Protein AF-A0A1M4TDC1-F1 (afdb_monomer_lite)

Radius of gyration: 12.7 Å; chains: 1; bounding box: 27×34×29 Å

Organism: NCBI:txid1302685

pLDDT: mean 73.99, std 12.52, range [40.66, 89.69]

Secondary structure (DSSP, 8-state):
-EEEEEEETTTEEEEEEEEESSSEEEEEEESS-S----EEEEEEEETTEEEEEE-SS-TT-TTT-EEEEEEETTEEEEE---SSS---S-EEEEE-

Structure (mmCIF, N/CA/C/O backbone):
data_AF-A0A1M4TDC1-F1
#
_entry.id   AF-A0A1M4TDC1-F1
#
loop_
_atom_site.group_PDB
_atom_site.id
_atom_site.type_symbol
_atom_site.label_atom_id
_atom_site.label_alt_id
_atom_site.label_comp_id
_atom_site.label_asym_id
_atom_site.label_entity_id
_atom_site.label_seq_id
_atom_site.pdbx_PDB_ins_code
_atom_site.Cartn_x
_atom_site.Cartn_y
_atom_site.Cartn_z
_atom_site.occupancy
_atom_site.B_iso_or_equiv
_atom_site.auth_seq_id
_atom_site.auth_comp_id
_atom_site.auth_asym_id
_atom_site.auth_atom_id
_atom_site.pdbx_PDB_model_num
ATOM 1 N N . MET A 1 1 ? -13.284 3.300 -2.367 1.00 58.31 1 MET A N 1
ATOM 2 C CA . MET A 1 1 ? -11.858 3.316 -2.761 1.00 58.31 1 MET A CA 1
ATOM 3 C C . MET A 1 1 ? -11.046 3.636 -1.509 1.00 58.31 1 MET A C 1
ATOM 5 O O . MET A 1 1 ? -11.579 4.335 -0.657 1.00 58.31 1 MET A O 1
ATOM 9 N N . LEU A 1 2 ? -9.838 3.099 -1.313 1.00 64.19 2 LEU A N 1
ATOM 10 C CA . LEU A 1 2 ? -9.007 3.475 -0.152 1.00 64.19 2 LEU A CA 1
ATOM 11 C C . LEU A 1 2 ? -7.934 4.466 -0.595 1.00 64.19 2 LEU A C 1
ATOM 13 O O . LEU A 1 2 ? -7.275 4.201 -1.599 1.00 64.19 2 LEU A O 1
ATOM 17 N N . LYS A 1 3 ? -7.786 5.580 0.129 1.00 61.06 3 LYS A N 1
ATOM 18 C CA . LYS A 1 3 ? -6.835 6.647 -0.193 1.00 61.06 3 LYS A CA 1
ATOM 19 C C . LYS A 1 3 ? -5.833 6.881 0.933 1.00 61.06 3 LYS A C 1
ATOM 21 O O . LYS A 1 3 ? -6.213 6.925 2.098 1.00 61.06 3 LYS A O 1
ATOM 26 N N . GLN A 1 4 ? -4.572 7.089 0.574 1.00 65.38 4 GLN A N 1
ATOM 27 C CA . GLN A 1 4 ? -3.535 7.605 1.472 1.00 65.38 4 GLN A CA 1
ATOM 28 C C . GLN A 1 4 ? -2.983 8.899 0.889 1.00 65.38 4 GLN A C 1
ATOM 30 O O . GLN A 1 4 ? -2.712 8.926 -0.306 1.00 65.38 4 GLN A O 1
ATOM 35 N N . LYS A 1 5 ? -2.769 9.930 1.712 1.00 65.75 5 LYS A N 1
ATOM 36 C CA . LYS A 1 5 ? -2.097 11.171 1.308 1.00 65.75 5 LYS A CA 1
ATOM 37 C C . LYS A 1 5 ? -0.878 11.412 2.192 1.00 65.75 5 LYS A C 1
ATOM 39 O O . LYS A 1 5 ? -1.010 11.504 3.408 1.00 65.75 5 LYS A O 1
ATOM 44 N N . LEU A 1 6 ? 0.292 11.542 1.577 1.00 61.91 6 LEU A N 1
ATOM 45 C CA . LEU A 1 6 ? 1.561 11.790 2.262 1.00 61.91 6 LEU A CA 1
ATOM 46 C C . LEU A 1 6 ? 2.113 13.165 1.869 1.00 61.91 6 LEU A C 1
ATOM 48 O O . LEU A 1 6 ? 2.479 13.349 0.707 1.00 61.91 6 LEU A O 1
ATOM 52 N N . PRO A 1 7 ? 2.160 14.138 2.796 1.00 55.59 7 PRO A N 1
ATOM 53 C CA . PRO A 1 7 ? 2.909 15.371 2.603 1.00 55.59 7 PRO A CA 1
ATOM 54 C C . PRO A 1 7 ? 4.371 15.159 3.032 1.00 55.59 7 PRO A C 1
ATOM 56 O O . PRO A 1 7 ? 4.662 15.065 4.224 1.00 55.59 7 PRO A O 1
ATOM 59 N N . LEU A 1 8 ? 5.302 15.106 2.078 1.00 57.66 8 LEU A N 1
ATOM 60 C CA . LEU A 1 8 ? 6.736 15.155 2.386 1.00 57.66 8 LEU A CA 1
ATOM 61 C C . LEU A 1 8 ? 7.115 16.621 2.653 1.00 57.66 8 LEU A C 1
ATOM 63 O O . LEU A 1 8 ? 6.690 17.514 1.915 1.00 57.66 8 LEU A O 1
ATOM 67 N N . ARG A 1 9 ? 7.849 16.900 3.744 1.00 50.91 9 ARG A N 1
ATOM 68 C CA . ARG A 1 9 ? 8.198 18.272 4.170 1.00 50.91 9 ARG A CA 1
ATOM 69 C C . ARG A 1 9 ? 8.973 18.986 3.054 1.00 50.91 9 ARG A C 1
ATOM 71 O O . ARG A 1 9 ? 10.175 18.803 2.934 1.00 50.91 9 ARG A O 1
ATOM 78 N N . GLY A 1 10 ? 8.292 19.810 2.259 1.00 51.16 10 GLY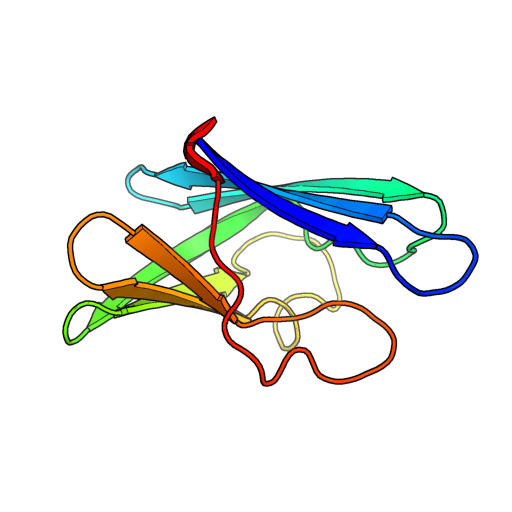 A N 1
ATOM 79 C CA . GLY A 1 10 ? 8.925 20.673 1.26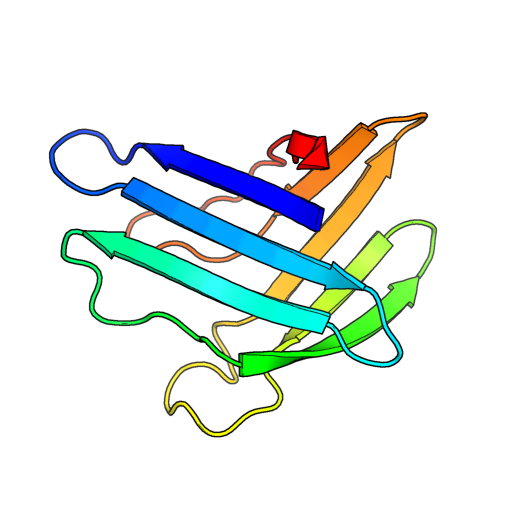4 1.00 51.16 10 GLY A CA 1
ATOM 80 C C . GLY A 1 10 ? 8.210 20.752 -0.081 1.00 51.16 10 GLY A C 1
ATOM 81 O O . GLY A 1 10 ? 7.768 21.839 -0.431 1.00 51.16 10 GLY A O 1
ATOM 82 N N . MET A 1 11 ? 8.144 19.680 -0.883 1.00 57.53 11 MET A N 1
ATOM 83 C CA . MET A 1 11 ? 7.854 19.834 -2.329 1.00 57.53 11 MET A CA 1
ATOM 84 C C . MET A 1 11 ? 7.188 18.637 -3.031 1.00 57.53 11 MET A C 1
ATOM 86 O O . MET A 1 11 ? 7.107 18.658 -4.254 1.00 57.53 11 MET A O 1
ATOM 90 N N . ALA A 1 12 ? 6.691 17.620 -2.322 1.00 57.03 12 ALA A N 1
ATOM 91 C CA . ALA A 1 12 ? 6.042 16.467 -2.954 1.00 57.03 12 ALA A CA 1
ATOM 92 C C . ALA A 1 12 ? 4.819 16.000 -2.157 1.00 57.03 12 ALA A C 1
ATOM 94 O O . ALA A 1 12 ? 4.810 15.981 -0.923 1.00 57.03 12 ALA A O 1
ATOM 95 N N . SER A 1 13 ? 3.768 15.624 -2.880 1.00 64.06 13 SER A N 1
ATOM 96 C CA . SER A 1 13 ? 2.610 14.938 -2.316 1.00 64.06 13 SER A CA 1
ATOM 97 C C . SER A 1 13 ? 2.399 13.650 -3.078 1.00 64.06 13 SER A C 1
ATOM 99 O O . SER A 1 13 ? 2.318 13.705 -4.302 1.00 64.06 13 SER A O 1
ATOM 101 N N . ILE A 1 14 ? 2.235 12.538 -2.372 1.00 66.56 14 ILE A N 1
ATOM 102 C CA . ILE A 1 14 ? 1.894 11.260 -2.992 1.00 66.56 14 ILE A CA 1
ATOM 103 C C . ILE A 1 14 ? 0.511 10.866 -2.500 1.00 66.56 14 ILE A C 1
ATOM 105 O O . ILE A 1 14 ? 0.245 10.875 -1.294 1.00 66.56 14 ILE A O 1
ATOM 109 N N . SER A 1 15 ? -0.387 10.570 -3.437 1.00 71.75 15 SER A N 1
ATOM 110 C CA . SER A 1 15 ? -1.684 9.977 -3.125 1.00 71.75 15 SER A CA 1
ATOM 111 C C . SER A 1 15 ? -1.785 8.583 -3.714 1.00 71.75 15 SER A C 1
ATOM 113 O O . SER A 1 15 ? -1.639 8.447 -4.924 1.00 71.75 15 SER A O 1
ATOM 115 N N . TYR A 1 16 ? -2.071 7.586 -2.879 1.00 74.81 16 TYR A N 1
ATOM 116 C CA . TYR A 1 16 ? -2.293 6.202 -3.298 1.00 74.81 16 TYR A CA 1
ATOM 117 C C . TYR A 1 16 ? -3.783 5.894 -3.335 1.00 74.81 16 TYR A C 1
ATOM 119 O O . TYR A 1 16 ? -4.501 6.252 -2.403 1.00 74.81 16 TYR A O 1
ATOM 127 N N . SER A 1 17 ? -4.239 5.210 -4.379 1.00 75.44 17 SER A N 1
ATOM 128 C CA . SER A 1 17 ? -5.603 4.701 -4.502 1.00 75.44 17 SER A CA 1
ATOM 129 C C . SER A 1 17 ? -5.585 3.189 -4.662 1.00 75.44 17 SER A C 1
ATOM 131 O O . SER A 1 17 ? -4.907 2.681 -5.550 1.00 75.44 17 SER A O 1
ATOM 133 N N . PHE A 1 18 ? -6.360 2.485 -3.832 1.00 75.44 18 PHE A N 1
ATOM 134 C CA . PHE A 1 18 ? -6.551 1.040 -3.944 1.00 75.44 18 PHE A CA 1
ATOM 135 C C . PHE A 1 18 ? -8.005 0.696 -4.264 1.00 75.44 18 PHE A C 1
ATOM 137 O O . PHE A 1 18 ? -8.948 1.102 -3.562 1.00 75.44 18 PHE A O 1
ATOM 144 N N . LYS A 1 19 ? -8.184 -0.130 -5.298 1.00 77.56 19 LYS A N 1
ATOM 145 C CA . LYS A 1 19 ? -9.459 -0.771 -5.637 1.00 77.56 19 LYS A CA 1
ATOM 146 C C . LYS A 1 19 ? -9.392 -2.258 -5.291 1.00 77.56 19 LYS A C 1
ATOM 148 O O . LYS A 1 19 ? -8.558 -2.975 -5.829 1.00 77.56 19 LYS A O 1
ATOM 153 N N . ARG A 1 20 ? -10.276 -2.714 -4.395 1.00 65.50 20 ARG A N 1
ATOM 154 C CA . ARG A 1 20 ? -10.365 -4.124 -3.978 1.00 65.50 20 ARG A CA 1
ATOM 155 C C . ARG A 1 20 ? -11.159 -4.938 -5.011 1.00 65.50 20 ARG A C 1
ATOM 157 O O . ARG A 1 20 ? -12.326 -4.631 -5.249 1.00 65.50 20 ARG A O 1
A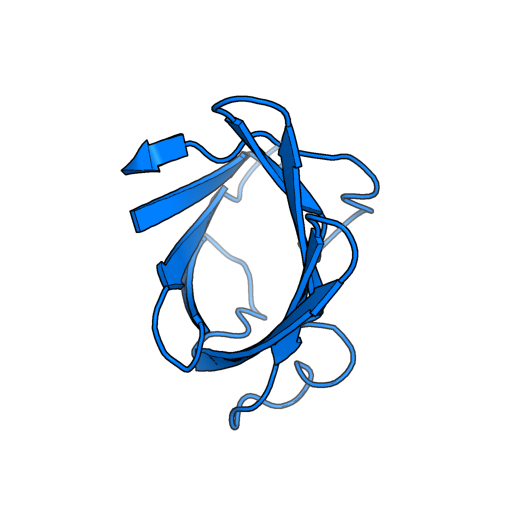TOM 164 N N . GLY A 1 21 ? -10.529 -5.965 -5.581 1.00 66.38 21 GLY A N 1
ATOM 165 C CA . GLY A 1 21 ? -11.119 -7.036 -6.399 1.00 66.38 21 GLY A CA 1
ATOM 166 C C . GLY A 1 21 ? -10.387 -8.363 -6.135 1.00 66.38 21 GLY A C 1
ATOM 167 O O . GLY A 1 21 ? -9.864 -8.541 -5.038 1.00 66.38 21 GLY A O 1
ATOM 168 N N . ASN A 1 22 ? -10.296 -9.270 -7.120 1.00 68.31 22 ASN A N 1
ATOM 169 C CA . ASN A 1 22 ? -9.384 -10.435 -7.040 1.00 68.31 22 ASN A CA 1
ATOM 170 C C . ASN A 1 22 ? -7.897 -10.017 -7.020 1.00 68.31 22 ASN A C 1
ATOM 172 O O . ASN A 1 22 ? -7.042 -10.781 -6.588 1.00 68.31 22 ASN A O 1
ATOM 176 N N . GLU A 1 23 ? -7.608 -8.799 -7.477 1.00 75.00 23 GLU A N 1
ATOM 177 C CA . GLU A 1 23 ? -6.307 -8.129 -7.460 1.00 75.00 23 GLU A CA 1
ATOM 178 C C . GLU A 1 23 ? -6.504 -6.730 -6.845 1.00 75.00 23 GLU A C 1
ATOM 180 O O . GLU A 1 23 ? -7.623 -6.195 -6.860 1.00 75.00 23 GLU A O 1
ATOM 185 N N . ALA A 1 24 ? -5.439 -6.127 -6.315 1.00 83.44 24 ALA A N 1
ATOM 186 C CA . ALA A 1 24 ? -5.431 -4.709 -5.966 1.00 83.44 24 ALA A CA 1
ATOM 187 C C . ALA A 1 24 ? -4.741 -3.922 -7.080 1.00 83.44 24 ALA A C 1
ATOM 189 O O . ALA A 1 24 ? -3.694 -4.327 -7.575 1.00 83.44 24 ALA A O 1
ATOM 190 N N . ILE A 1 25 ? -5.329 -2.801 -7.483 1.00 85.06 25 ILE A N 1
ATOM 191 C CA . ILE A 1 25 ? -4.702 -1.871 -8.427 1.00 85.06 25 ILE A CA 1
ATOM 192 C C . ILE A 1 25 ? -4.258 -0.654 -7.631 1.00 85.06 25 ILE A C 1
ATOM 194 O O . ILE A 1 25 ? -5.088 -0.082 -6.917 1.00 85.06 25 ILE A O 1
ATOM 198 N N . LEU A 1 26 ? -2.977 -0.305 -7.750 1.00 81.69 26 LEU A N 1
ATOM 199 C CA . LEU A 1 26 ? -2.410 0.918 -7.206 1.00 81.69 26 LEU A CA 1
ATOM 200 C C . LEU A 1 26 ? -2.299 1.975 -8.294 1.00 81.69 26 LEU A C 1
ATOM 202 O O . LEU A 1 26 ? -1.716 1.749 -9.356 1.00 81.69 26 LEU A O 1
ATOM 206 N N . GLU A 1 27 ? -2.805 3.154 -7.967 1.00 81.94 27 GLU A N 1
ATOM 207 C CA . GLU A 1 27 ? -2.606 4.364 -8.748 1.00 81.94 27 GLU A CA 1
ATOM 208 C C . GLU A 1 27 ? -2.021 5.447 -7.846 1.00 81.94 27 GLU A C 1
ATOM 210 O O . GLU A 1 27 ? -2.536 5.701 -6.750 1.00 81.94 27 GLU A O 1
ATOM 215 N N . THR A 1 28 ? -0.958 6.089 -8.322 1.00 75.62 28 THR A N 1
ATOM 216 C CA . THR A 1 28 ? -0.308 7.219 -7.665 1.00 75.62 28 THR A CA 1
ATOM 217 C C . THR A 1 28 ? -0.571 8.516 -8.404 1.00 75.62 28 THR A C 1
ATOM 219 O O . THR A 1 28 ? -0.477 8.601 -9.630 1.00 75.62 28 THR A O 1
ATOM 222 N N . ASN A 1 29 ? -0.840 9.565 -7.635 1.00 75.12 29 ASN A N 1
ATOM 223 C CA . ASN A 1 29 ? -0.697 10.936 -8.098 1.00 75.12 29 ASN A CA 1
ATOM 224 C C . ASN A 1 29 ? 0.438 11.578 -7.301 1.00 75.12 29 ASN A C 1
ATOM 226 O O . ASN A 1 29 ? 0.335 11.683 -6.075 1.00 75.12 29 ASN A O 1
ATOM 230 N N . THR A 1 30 ? 1.523 11.936 -7.989 1.00 72.06 30 THR A N 1
ATOM 231 C CA . THR A 1 30 ? 2.734 12.479 -7.377 1.00 72.06 30 THR A CA 1
ATOM 232 C C . THR A 1 30 ? 3.254 13.709 -8.111 1.00 72.06 30 THR A C 1
ATOM 234 O O . THR A 1 30 ? 3.158 13.810 -9.336 1.00 72.06 30 THR A O 1
ATOM 237 N N . TYR A 1 31 ? 3.833 14.630 -7.348 1.00 66.38 31 TYR A N 1
ATOM 238 C CA . TYR A 1 31 ? 4.583 15.777 -7.842 1.00 66.38 31 TYR A CA 1
ATOM 239 C C . TYR A 1 31 ? 6.069 15.520 -7.542 1.00 66.38 31 TYR A C 1
ATOM 241 O O . TYR A 1 31 ? 6.427 15.340 -6.383 1.00 66.38 31 TYR A O 1
ATOM 249 N N . HIS A 1 32 ? 6.895 15.456 -8.594 1.00 69.19 32 HIS A N 1
ATOM 250 C CA . HIS A 1 32 ? 8.351 15.190 -8.591 1.00 69.19 32 HIS A CA 1
ATOM 251 C C . HIS A 1 32 ? 8.866 13.785 -8.234 1.00 69.19 32 HIS A C 1
ATOM 253 O O . HIS A 1 32 ? 10.060 13.558 -8.405 1.00 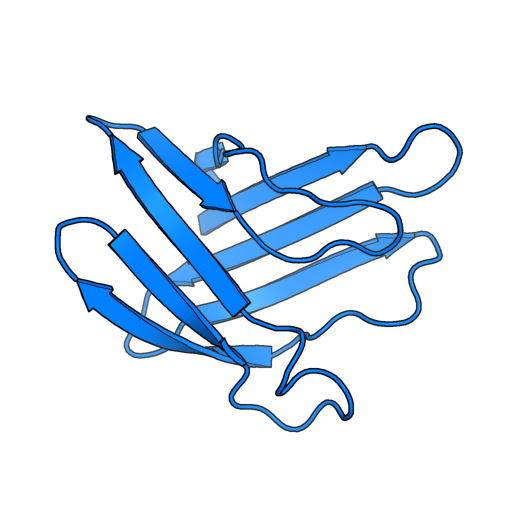69.19 32 HIS A O 1
ATOM 259 N N . GLU A 1 33 ? 8.035 12.809 -7.849 1.00 65.44 33 GLU A N 1
ATOM 260 C CA . GLU A 1 33 ? 8.560 11.452 -7.583 1.00 65.44 33 GLU A CA 1
ATOM 261 C C . GLU A 1 33 ? 8.771 10.618 -8.868 1.00 65.44 33 GLU A C 1
ATOM 263 O O . GLU A 1 33 ? 7.830 10.473 -9.669 1.00 65.44 33 GLU A O 1
ATOM 268 N N . PRO A 1 34 ? 9.978 10.044 -9.066 1.00 62.16 34 PRO A N 1
ATOM 269 C CA . PRO A 1 34 ? 10.346 9.308 -10.277 1.00 62.16 34 PRO A CA 1
ATOM 270 C C . PRO A 1 34 ? 9.870 7.848 -10.296 1.00 62.16 34 PRO A C 1
ATOM 272 O O . PRO A 1 34 ? 9.621 7.323 -11.377 1.00 62.16 34 PRO A O 1
ATOM 275 N N . ILE A 1 35 ? 9.727 7.196 -9.136 1.00 64.06 35 ILE A N 1
ATOM 276 C CA . ILE A 1 35 ? 9.277 5.798 -9.025 1.00 64.06 35 ILE A CA 1
ATOM 277 C C . ILE A 1 35 ? 7.861 5.791 -8.458 1.00 64.06 35 ILE A C 1
ATOM 279 O O . ILE A 1 35 ? 7.608 6.395 -7.416 1.00 64.06 35 ILE A O 1
ATOM 283 N N . ARG A 1 36 ? 6.929 5.138 -9.158 1.00 70.69 36 ARG A N 1
ATOM 284 C CA . ARG A 1 36 ? 5.491 5.223 -8.860 1.00 70.69 36 ARG A CA 1
ATOM 285 C C . ARG A 1 36 ? 4.881 3.875 -8.507 1.00 70.69 36 ARG A C 1
ATOM 287 O O . ARG A 1 36 ? 3.934 3.841 -7.725 1.00 70.69 36 ARG A O 1
ATOM 294 N N . CYS A 1 37 ? 5.426 2.793 -9.061 1.00 78.44 37 CYS A N 1
ATOM 295 C CA . CYS A 1 37 ? 4.908 1.435 -8.916 1.00 78.44 37 CYS A CA 1
ATOM 296 C C . CYS A 1 37 ? 3.405 1.348 -9.185 1.00 78.44 37 CYS A C 1
ATOM 298 O O . CYS A 1 37 ? 2.648 0.698 -8.467 1.00 78.44 37 CYS A O 1
ATOM 300 N N . ASN A 1 38 ? 2.956 2.020 -10.242 1.00 82.56 38 ASN A N 1
ATOM 301 C CA . ASN A 1 38 ? 1.563 1.935 -10.649 1.00 82.56 38 ASN A CA 1
ATOM 302 C C . ASN A 1 38 ? 1.305 0.562 -11.274 1.00 82.56 38 ASN A C 1
ATOM 304 O O . ASN A 1 38 ? 2.140 0.026 -12.004 1.00 82.56 38 ASN A O 1
ATOM 308 N N . GLY A 1 39 ? 0.129 -0.002 -11.008 1.00 86.19 39 GLY A N 1
ATOM 309 C CA . GLY A 1 39 ? -0.281 -1.264 -11.618 1.00 86.19 39 GLY A CA 1
ATOM 310 C C . GLY A 1 39 ? -0.861 -2.261 -10.632 1.00 86.19 39 GLY A C 1
ATOM 311 O O . GLY A 1 39 ? -1.467 -1.899 -9.620 1.00 86.19 39 GLY A O 1
ATOM 312 N N . LYS A 1 40 ? -0.737 -3.539 -10.982 1.00 89.31 40 LYS A N 1
ATOM 313 C CA . LYS A 1 40 ? -1.346 -4.647 -10.248 1.00 89.31 40 LYS A CA 1
ATOM 314 C C . LYS A 1 40 ? -0.510 -5.126 -9.071 1.00 89.31 40 LYS A C 1
ATOM 316 O O . LYS A 1 40 ? 0.709 -5.250 -9.143 1.00 89.31 40 LYS A O 1
ATOM 321 N N . TYR A 1 41 ? -1.219 -5.487 -8.012 1.00 87.94 41 TYR A N 1
ATOM 322 C CA . TYR A 1 41 ? -0.685 -6.052 -6.787 1.00 87.94 41 TYR A CA 1
ATOM 323 C C . TYR A 1 41 ? -1.419 -7.348 -6.455 1.00 87.94 41 TYR A C 1
ATOM 325 O O . TYR A 1 41 ? -2.656 -7.407 -6.459 1.00 87.94 41 TYR A O 1
ATOM 333 N N . LEU A 1 42 ? -0.645 -8.380 -6.123 1.00 88.56 42 LEU A N 1
ATOM 334 C CA . LEU A 1 42 ? -1.166 -9.599 -5.515 1.00 88.56 42 LEU A CA 1
ATOM 335 C C . LEU A 1 42 ? -1.582 -9.294 -4.084 1.00 88.56 42 LEU A C 1
ATOM 337 O O . LEU A 1 42 ? -0.819 -8.678 -3.348 1.00 88.56 42 LEU A O 1
ATOM 341 N N . VAL A 1 43 ? -2.769 -9.752 -3.693 1.00 87.06 43 VAL A N 1
ATOM 342 C CA . VAL A 1 43 ? -3.303 -9.564 -2.342 1.00 87.06 43 VAL A CA 1
ATOM 343 C C . VAL A 1 43 ? -3.260 -10.894 -1.605 1.00 87.06 43 VAL A C 1
ATOM 345 O O . VAL A 1 43 ? -3.860 -11.872 -2.048 1.00 87.06 43 VAL A O 1
ATOM 348 N N . ARG A 1 44 ? -2.580 -10.928 -0.461 1.00 88.06 44 ARG A N 1
ATOM 349 C CA . ARG A 1 44 ? -2.599 -12.055 0.477 1.00 88.06 44 ARG A CA 1
ATOM 350 C C . ARG A 1 44 ? -3.220 -11.603 1.786 1.00 88.06 44 ARG A C 1
ATOM 352 O O . ARG A 1 44 ? -2.789 -10.611 2.357 1.00 88.06 44 ARG A O 1
ATOM 359 N N . GLU A 1 45 ? -4.231 -12.319 2.259 1.00 86.75 45 GLU A N 1
ATOM 360 C CA . GLU A 1 45 ? -4.875 -12.040 3.545 1.00 86.75 45 GLU A CA 1
ATOM 361 C C . GLU A 1 45 ? -4.364 -13.019 4.607 1.00 86.75 45 GLU A C 1
ATOM 363 O O . GLU A 1 45 ? -4.406 -14.233 4.413 1.00 86.75 45 GLU A O 1
ATOM 368 N N . ASN A 1 46 ? -3.874 -12.492 5.727 1.00 83.38 46 ASN A N 1
ATOM 369 C CA . ASN A 1 46 ? -3.443 -13.268 6.883 1.00 83.38 46 ASN A CA 1
ATOM 370 C C . ASN A 1 46 ? -3.761 -12.492 8.170 1.00 83.38 46 ASN A C 1
ATOM 372 O O . ASN A 1 46 ? -3.336 -11.351 8.321 1.00 83.38 46 ASN A O 1
ATOM 376 N N . ASN A 1 47 ? -4.506 -13.094 9.103 1.00 83.12 47 ASN A N 1
ATOM 377 C CA . ASN A 1 47 ? -4.792 -12.528 10.430 1.00 83.12 47 ASN A CA 1
ATOM 378 C C . ASN A 1 47 ? -5.255 -11.048 10.421 1.00 83.12 47 ASN A C 1
ATOM 380 O O . ASN A 1 47 ? -4.686 -10.215 11.123 1.00 83.12 47 ASN A O 1
ATOM 384 N N . ASN A 1 48 ? -6.291 -10.706 9.637 1.00 83.50 48 ASN A N 1
ATOM 385 C CA . ASN A 1 48 ? -6.815 -9.332 9.461 1.00 83.50 48 ASN A CA 1
ATOM 386 C C . ASN A 1 48 ? -5.827 -8.315 8.853 1.00 83.50 48 ASN A C 1
ATOM 388 O O . ASN A 1 48 ? -6.059 -7.100 8.906 1.00 83.50 48 ASN A O 1
ATOM 392 N N . MET A 1 49 ? -4.744 -8.805 8.255 1.00 88.06 49 MET A N 1
ATOM 393 C CA . MET A 1 49 ? -3.766 -8.020 7.523 1.00 88.06 49 MET A CA 1
ATOM 394 C C . MET A 1 49 ? -3.734 -8.469 6.063 1.00 88.06 49 MET A C 1
ATOM 396 O O . MET A 1 49 ? -3.704 -9.658 5.757 1.00 88.06 49 MET A O 1
ATOM 400 N N . PHE A 1 50 ? -3.736 -7.501 5.160 1.00 87.62 50 PHE A N 1
ATOM 401 C CA . PHE A 1 50 ? -3.505 -7.693 3.741 1.00 87.62 50 PHE A CA 1
ATOM 402 C C . PHE A 1 50 ? -2.057 -7.339 3.435 1.00 87.62 50 PHE A C 1
ATOM 404 O O . PHE A 1 50 ? -1.615 -6.236 3.741 1.00 87.62 50 PHE A O 1
ATOM 411 N N . GLU A 1 51 ? -1.336 -8.255 2.815 1.00 88.81 51 GLU A N 1
ATOM 412 C CA . GLU A 1 51 ? -0.047 -8.008 2.183 1.00 88.81 51 GLU A CA 1
ATOM 413 C C . GLU A 1 51 ? -0.290 -7.821 0.684 1.00 88.81 51 GLU A C 1
ATOM 415 O O . GLU A 1 51 ? -0.935 -8.651 0.040 1.00 88.81 51 GLU A O 1
ATOM 420 N N . LEU A 1 52 ? 0.175 -6.698 0.148 1.00 86.56 52 LEU A N 1
ATOM 421 C CA . LEU A 1 52 ? 0.090 -6.348 -1.258 1.00 86.56 52 LEU A CA 1
ATOM 422 C C . LEU A 1 52 ? 1.503 -6.353 -1.825 1.00 86.56 52 LEU A C 1
ATOM 424 O O . LEU A 1 52 ? 2.335 -5.570 -1.374 1.00 86.56 52 LEU A O 1
ATOM 428 N N . SER A 1 53 ? 1.764 -7.192 -2.822 1.00 86.81 53 SER A N 1
ATOM 429 C CA . SER A 1 53 ? 3.065 -7.262 -3.499 1.00 86.81 53 SER A CA 1
ATOM 430 C C . SER A 1 53 ? 2.912 -6.918 -4.973 1.00 86.81 53 SER A C 1
ATOM 432 O O . SER A 1 53 ? 2.019 -7.455 -5.633 1.00 86.81 53 SER A O 1
ATOM 434 N N . TYR A 1 54 ? 3.774 -6.037 -5.482 1.00 86.56 54 TYR A N 1
ATOM 435 C CA . TYR A 1 54 ? 3.767 -5.637 -6.887 1.00 86.56 54 TYR A CA 1
ATOM 436 C C . TYR A 1 54 ? 3.865 -6.851 -7.817 1.00 86.56 54 TYR A C 1
ATOM 438 O O . TYR A 1 54 ? 4.692 -7.739 -7.613 1.00 86.56 54 TYR A O 1
ATOM 446 N N . ASN A 1 55 ? 3.004 -6.888 -8.829 1.00 87.56 55 ASN A N 1
ATOM 447 C CA . ASN A 1 55 ? 2.890 -7.985 -9.787 1.00 87.56 55 ASN A CA 1
ATOM 448 C C . ASN A 1 55 ? 2.515 -7.449 -11.174 1.00 87.56 55 ASN A C 1
ATOM 450 O O . ASN A 1 55 ? 1.566 -7.906 -11.815 1.00 87.56 55 ASN A O 1
ATOM 454 N N . ASP A 1 56 ? 3.236 -6.422 -11.607 1.00 87.38 56 ASP A N 1
ATOM 455 C CA . ASP A 1 56 ? 3.070 -5.806 -12.918 1.00 87.38 56 ASP A CA 1
ATOM 456 C C . ASP A 1 56 ? 4.455 -5.467 -13.505 1.00 87.38 56 ASP A C 1
ATOM 458 O O . ASP A 1 56 ? 5.465 -6.010 -13.052 1.00 87.38 56 ASP A O 1
ATOM 462 N N . LYS A 1 57 ? 4.518 -4.664 -14.569 1.00 82.50 57 LYS A N 1
ATOM 463 C CA . LYS A 1 57 ? 5.701 -4.565 -15.445 1.00 82.50 57 LYS A CA 1
ATOM 464 C C . LYS A 1 57 ? 6.660 -3.396 -15.170 1.00 82.50 57 LYS A C 1
ATOM 466 O O . LYS A 1 57 ? 7.621 -3.251 -15.916 1.00 82.50 57 LYS A O 1
ATOM 471 N N . GLU A 1 58 ? 6.411 -2.540 -14.179 1.00 78.69 58 GLU A N 1
ATOM 472 C CA . GLU A 1 58 ? 7.304 -1.419 -13.837 1.00 78.69 58 GLU A CA 1
ATOM 473 C C . GLU A 1 58 ? 8.575 -1.955 -13.163 1.00 78.69 58 GLU A C 1
ATOM 475 O O . GLU A 1 58 ? 8.544 -2.533 -12.070 1.00 78.69 58 GLU A O 1
ATOM 480 N N . ASP A 1 59 ? 9.707 -1.778 -13.843 1.00 69.12 59 ASP A N 1
ATOM 481 C CA . ASP A 1 59 ? 11.015 -2.162 -13.327 1.00 69.12 59 ASP A CA 1
ATOM 482 C C . ASP A 1 59 ? 11.323 -1.424 -12.013 1.00 69.12 59 ASP A C 1
ATOM 484 O O . ASP A 1 59 ? 10.939 -0.274 -11.811 1.00 69.12 59 ASP A O 1
ATOM 488 N N . ASN A 1 60 ? 12.061 -2.082 -11.116 1.00 73.38 60 ASN A N 1
ATOM 489 C CA . ASN A 1 60 ? 12.399 -1.621 -9.757 1.00 73.38 60 ASN A CA 1
ATOM 490 C C . ASN A 1 60 ? 11.267 -1.674 -8.715 1.00 73.38 60 ASN A C 1
ATOM 492 O O . ASN A 1 60 ? 11.519 -1.327 -7.559 1.00 73.38 60 ASN A O 1
ATOM 496 N N . CYS A 1 61 ? 10.074 -2.173 -9.060 1.00 75.38 61 CYS A N 1
ATOM 497 C CA . CYS A 1 61 ? 8.941 -2.286 -8.131 1.00 75.38 61 CYS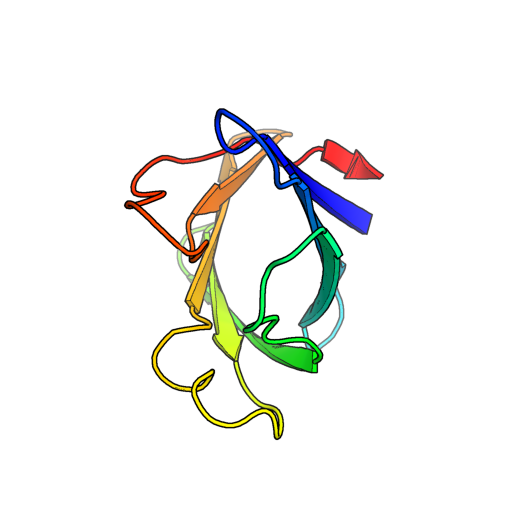 A CA 1
ATOM 498 C C . CYS A 1 61 ? 8.793 -3.657 -7.450 1.00 75.38 61 CYS A C 1
ATOM 500 O O . CYS A 1 61 ? 8.124 -3.768 -6.426 1.00 75.38 61 CYS A O 1
ATOM 502 N N . THR A 1 62 ? 9.465 -4.703 -7.937 1.00 65.06 62 THR A N 1
ATOM 503 C CA . THR A 1 62 ? 9.326 -6.074 -7.404 1.00 65.06 62 THR A CA 1
ATOM 504 C C . THR A 1 62 ? 9.838 -6.231 -5.965 1.00 65.06 62 THR A C 1
ATOM 506 O O . THR A 1 62 ? 9.257 -6.981 -5.187 1.00 65.06 62 THR A O 1
ATOM 509 N N . SER A 1 63 ? 10.893 -5.503 -5.583 1.00 62.53 63 SER A N 1
ATOM 510 C CA . SER A 1 63 ? 11.458 -5.542 -4.218 1.00 62.53 63 SER A CA 1
ATOM 511 C C . SER A 1 63 ? 10.978 -4.392 -3.324 1.00 62.53 63 SER A C 1
ATOM 513 O O . SER A 1 63 ? 11.160 -4.437 -2.110 1.00 62.53 63 SER A O 1
ATOM 515 N N . SER A 1 64 ? 10.398 -3.348 -3.918 1.00 64.44 64 SER A N 1
ATOM 516 C CA . SER A 1 64 ? 10.058 -2.078 -3.263 1.00 64.44 64 SER A CA 1
ATOM 517 C C . SER A 1 64 ? 8.536 -1.863 -3.151 1.00 64.44 64 SER A C 1
ATOM 519 O O . SER A 1 64 ? 8.058 -1.165 -2.265 1.00 64.44 64 SER A O 1
ATOM 521 N N . GLY A 1 65 ? 7.726 -2.520 -3.977 1.00 69.75 65 GLY A N 1
ATOM 522 C CA . GLY A 1 65 ? 6.270 -2.403 -3.989 1.00 69.75 65 GLY A CA 1
ATOM 523 C C . GLY A 1 65 ? 5.584 -3.376 -3.036 1.00 69.75 65 GLY A C 1
ATOM 524 O O . GLY A 1 65 ? 4.726 -4.142 -3.471 1.00 69.75 65 GLY A O 1
ATOM 525 N N . VAL A 1 66 ? 5.958 -3.377 -1.754 1.00 80.88 66 VAL A N 1
ATOM 526 C CA . VAL A 1 66 ? 5.231 -4.136 -0.723 1.00 80.88 66 VAL A CA 1
ATOM 527 C C . VAL A 1 66 ? 4.484 -3.178 0.197 1.00 80.88 66 VAL A C 1
ATOM 529 O O . VAL A 1 66 ? 5.085 -2.295 0.813 1.00 80.88 66 VAL A O 1
ATOM 532 N N . PHE A 1 67 ? 3.172 -3.378 0.313 1.00 82.75 67 PHE A N 1
ATOM 533 C CA . PHE A 1 67 ? 2.313 -2.661 1.251 1.00 82.75 67 PHE A CA 1
ATOM 534 C C . PHE A 1 67 ? 1.632 -3.643 2.195 1.00 82.75 67 PHE A C 1
ATOM 536 O O . PHE A 1 67 ? 1.214 -4.726 1.797 1.00 82.75 67 PHE A O 1
ATOM 543 N N . TYR A 1 68 ? 1.452 -3.229 3.438 1.00 86.81 68 TYR A N 1
ATOM 544 C CA . TYR A 1 68 ? 0.635 -3.921 4.418 1.00 86.81 68 TYR A CA 1
ATOM 545 C C . TYR A 1 68 ? -0.562 -3.051 4.738 1.00 86.81 68 TYR A C 1
ATOM 547 O O . TYR A 1 68 ? -0.394 -1.871 5.033 1.00 86.81 68 TYR A O 1
ATOM 555 N N . ILE A 1 69 ? -1.759 -3.624 4.712 1.00 86.94 69 ILE A N 1
ATOM 556 C CA . ILE A 1 69 ? -2.987 -2.959 5.133 1.00 86.94 69 ILE A CA 1
ATOM 557 C C . ILE A 1 69 ? -3.595 -3.772 6.266 1.00 86.94 69 ILE A C 1
ATOM 559 O O . ILE A 1 69 ? -3.967 -4.920 6.061 1.00 86.94 69 ILE A O 1
ATOM 563 N N . LYS A 1 70 ? -3.742 -3.193 7.455 1.00 89.69 70 LYS A N 1
ATOM 564 C CA . LYS A 1 70 ? -4.469 -3.829 8.561 1.00 89.69 70 LYS A CA 1
ATOM 565 C C . LYS A 1 70 ? -5.819 -3.164 8.767 1.00 89.69 70 LYS A C 1
ATOM 567 O O . LYS A 1 70 ? -5.983 -1.967 8.515 1.00 89.69 70 LYS A O 1
ATOM 572 N N . LYS A 1 71 ? -6.781 -3.940 9.255 1.00 86.31 71 LYS A N 1
ATOM 573 C CA . LYS A 1 71 ? -8.076 -3.430 9.704 1.00 86.31 71 LYS A CA 1
ATOM 574 C C . LYS A 1 71 ? -8.131 -3.451 11.227 1.00 86.31 71 LYS A C 1
ATOM 576 O O . LYS A 1 71 ? -7.982 -4.509 11.829 1.00 86.31 71 LYS A O 1
ATOM 581 N N . GLU A 1 72 ? -8.410 -2.305 11.840 1.00 89.50 72 GLU A N 1
ATOM 582 C CA . GLU A 1 72 ? -8.665 -2.202 13.281 1.00 89.50 72 GLU A CA 1
ATOM 583 C C . GLU A 1 72 ? -10.043 -1.562 13.483 1.00 89.50 72 GLU A C 1
ATOM 585 O O . GLU A 1 72 ? -10.274 -0.388 13.184 1.00 89.50 72 GLU A O 1
ATOM 590 N N . GLY A 1 73 ? -11.013 -2.373 13.915 1.00 87.62 73 GLY A N 1
ATOM 591 C CA . GLY A 1 73 ? -12.413 -1.958 14.000 1.00 87.62 73 GLY A CA 1
ATOM 592 C C . GLY A 1 73 ? -12.982 -1.551 12.635 1.00 87.62 73 GLY A C 1
ATOM 593 O O . GLY A 1 73 ? -13.047 -2.359 11.707 1.00 87.62 73 GLY A O 1
ATOM 594 N N . ALA A 1 74 ? -13.423 -0.297 12.517 1.00 86.56 74 ALA A N 1
ATOM 595 C CA . ALA A 1 74 ? -13.971 0.267 11.279 1.00 86.56 74 ALA A CA 1
ATOM 596 C C . ALA A 1 74 ? -12.914 0.948 10.388 1.00 86.56 74 ALA A C 1
ATOM 598 O O . ALA A 1 74 ? -13.239 1.370 9.277 1.00 86.56 74 ALA A O 1
ATOM 599 N N . LYS A 1 75 ? -11.672 1.065 10.870 1.00 87.50 75 LYS A N 1
ATOM 600 C CA . LYS A 1 75 ? -10.600 1.818 10.220 1.00 87.50 75 LYS A CA 1
ATOM 601 C C . LYS A 1 75 ? -9.618 0.891 9.515 1.00 87.50 75 LYS A C 1
ATOM 603 O O . LYS A 1 75 ? -9.422 -0.258 9.917 1.00 87.50 75 LYS A O 1
ATOM 608 N N . TYR A 1 76 ? -9.003 1.413 8.461 1.00 86.44 76 TYR A N 1
ATOM 609 C CA . TYR A 1 76 ? -7.929 0.747 7.736 1.00 86.44 76 TYR A CA 1
ATOM 610 C C . TYR A 1 76 ? -6.649 1.544 7.907 1.00 86.44 76 TYR A C 1
ATOM 612 O O . TYR A 1 76 ? -6.680 2.771 7.891 1.00 86.44 76 TYR A O 1
ATOM 620 N N . TYR A 1 77 ? -5.534 0.841 8.037 1.00 86.88 77 TYR A N 1
ATOM 621 C CA . TYR A 1 77 ? -4.216 1.440 8.168 1.00 86.88 77 TYR A CA 1
ATOM 622 C C . TYR A 1 77 ? -3.276 0.800 7.171 1.00 86.88 77 TYR A C 1
ATOM 624 O O . TYR A 1 77 ? -3.362 -0.406 6.964 1.00 86.88 77 TYR A O 1
ATOM 632 N N . ILE A 1 78 ? -2.367 1.578 6.598 1.00 83.19 78 ILE A N 1
ATOM 633 C CA . ILE A 1 78 ? -1.388 1.120 5.618 1.00 83.19 78 ILE A CA 1
ATOM 634 C C . ILE A 1 78 ? 0.044 1.402 6.081 1.00 83.19 78 ILE A C 1
ATOM 636 O O . ILE A 1 78 ? 0.300 2.387 6.773 1.00 83.19 78 ILE A O 1
ATOM 640 N N . LYS A 1 79 ? 0.969 0.535 5.677 1.00 84.25 79 LYS A N 1
ATOM 641 C CA . LYS A 1 79 ? 2.419 0.649 5.861 1.00 84.25 79 LYS A CA 1
ATOM 642 C C . LYS A 1 79 ? 3.115 0.188 4.573 1.00 84.25 79 LYS A C 1
ATOM 644 O O . LYS A 1 79 ? 2.737 -0.851 4.045 1.00 84.25 79 LYS A O 1
ATOM 649 N N . GLY A 1 80 ? 4.095 0.927 4.046 1.00 74.81 80 GLY A N 1
ATOM 650 C CA . GLY A 1 80 ? 4.725 0.629 2.744 1.00 74.81 80 GLY A CA 1
ATOM 651 C C . GLY A 1 80 ? 5.586 1.779 2.203 1.00 74.81 80 GLY A C 1
ATOM 652 O O . GLY A 1 80 ? 5.863 2.724 2.939 1.00 74.81 80 GLY A O 1
ATOM 653 N N . ILE A 1 81 ? 6.043 1.699 0.946 1.00 63.72 81 ILE A N 1
ATOM 654 C CA . ILE A 1 81 ? 7.089 2.601 0.422 1.00 63.72 81 ILE A CA 1
ATOM 655 C C . ILE A 1 81 ? 6.585 3.999 0.022 1.00 63.72 81 ILE A C 1
ATOM 657 O O . ILE A 1 81 ? 5.582 4.159 -0.669 1.00 63.72 81 ILE A O 1
ATOM 661 N N . GLY A 1 82 ? 7.367 5.002 0.430 1.00 53.88 82 GLY A N 1
ATOM 662 C CA . GLY A 1 82 ? 7.566 6.299 -0.218 1.00 53.88 82 GLY A CA 1
ATOM 663 C C . GLY A 1 82 ? 9.072 6.608 -0.192 1.00 53.88 82 GLY A C 1
ATOM 664 O O . GLY A 1 82 ? 9.763 6.180 0.738 1.00 53.88 82 GLY A O 1
ATOM 665 N N . SER A 1 83 ? 9.603 7.249 -1.233 1.00 45.78 83 SER A N 1
ATOM 666 C CA . SER A 1 83 ? 11.009 7.669 -1.319 1.00 45.78 83 SER A CA 1
ATOM 667 C C . SER A 1 83 ? 11.362 8.637 -0.187 1.00 45.78 83 SER A C 1
ATOM 669 O O . SER A 1 83 ? 10.522 9.425 0.233 1.00 45.78 83 SER A O 1
ATOM 671 N N . GLU A 1 84 ? 12.614 8.560 0.272 1.00 40.66 84 GLU A N 1
ATOM 672 C CA . GLU A 1 84 ? 13.174 9.253 1.442 1.00 40.66 84 GLU A CA 1
ATOM 673 C C . GLU A 1 84 ? 12.452 8.953 2.766 1.00 40.66 84 GLU A C 1
ATOM 675 O O . GLU A 1 84 ? 11.467 9.575 3.141 1.00 40.66 84 GLU A O 1
ATOM 680 N N . ALA A 1 85 ? 13.041 8.026 3.528 1.00 41.06 85 ALA A N 1
ATOM 681 C CA . ALA A 1 85 ? 12.657 7.665 4.890 1.00 41.06 85 ALA A CA 1
ATOM 682 C C . ALA A 1 85 ? 11.313 6.911 5.024 1.00 41.06 85 ALA A C 1
ATOM 684 O O . ALA A 1 85 ? 10.230 7.473 5.124 1.00 41.06 85 ALA A O 1
ATOM 685 N N . THR A 1 86 ? 11.433 5.590 5.200 1.00 49.84 86 THR A N 1
ATOM 686 C CA . THR A 1 86 ? 10.815 4.891 6.342 1.00 49.84 86 THR A CA 1
ATOM 687 C C . THR A 1 86 ? 9.404 5.336 6.733 1.00 49.84 86 THR A C 1
ATOM 689 O O . THR A 1 86 ? 9.205 5.850 7.833 1.00 49.84 86 THR A O 1
ATOM 692 N N . ILE A 1 87 ? 8.377 5.004 5.954 1.00 55.97 87 ILE A N 1
ATOM 693 C CA . ILE A 1 87 ? 7.057 4.849 6.578 1.00 55.97 87 ILE A CA 1
ATOM 694 C C . ILE A 1 87 ? 7.069 3.481 7.274 1.00 55.97 87 ILE A C 1
ATOM 696 O O . ILE A 1 87 ? 6.515 2.489 6.808 1.00 55.97 87 ILE A O 1
ATOM 700 N N . GLN A 1 88 ? 7.797 3.401 8.394 1.00 58.56 88 GLN A N 1
ATOM 701 C CA . GLN A 1 88 ? 7.674 2.281 9.329 1.00 58.56 88 GLN A CA 1
ATOM 702 C C . GLN A 1 88 ? 6.374 2.369 10.142 1.00 58.56 88 GLN A C 1
ATOM 704 O O . GLN A 1 88 ? 6.010 1.406 10.824 1.00 58.56 88 GLN A O 1
ATOM 70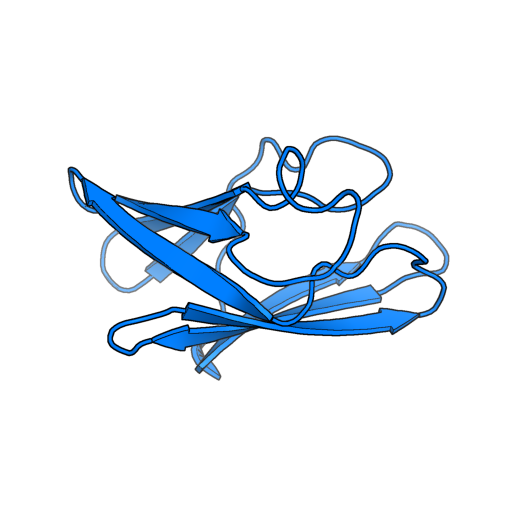9 N N . GLU A 1 89 ? 5.683 3.500 10.051 1.00 74.12 89 GLU A N 1
ATOM 710 C CA . GLU A 1 89 ? 4.467 3.809 10.782 1.00 74.12 89 GLU A CA 1
ATOM 711 C C . GLU A 1 89 ? 3.215 3.342 10.037 1.00 74.12 89 GLU A C 1
ATOM 713 O O . GLU A 1 89 ? 3.202 3.150 8.822 1.00 74.12 89 GLU A O 1
ATOM 718 N N . TRP A 1 90 ? 2.147 3.137 10.798 1.00 83.31 90 TRP A N 1
ATOM 719 C CA . TRP A 1 90 ? 0.831 2.834 10.259 1.00 83.31 90 TRP A CA 1
ATOM 720 C C . TRP A 1 90 ? 0.076 4.135 10.031 1.00 83.31 90 TRP A C 1
ATOM 722 O O . TRP A 1 90 ? -0.142 4.895 10.971 1.00 83.31 90 TRP A O 1
ATOM 732 N N . LEU A 1 91 ? -0.361 4.364 8.799 1.00 81.25 91 LEU A N 1
ATOM 733 C CA . LEU A 1 91 ? -1.120 5.552 8.430 1.00 81.25 91 LEU A CA 1
ATOM 734 C C . LEU A 1 91 ? -2.569 5.180 8.152 1.00 81.25 91 LEU A C 1
ATOM 736 O O . LEU A 1 91 ? -2.833 4.211 7.446 1.00 81.25 91 LEU A O 1
ATOM 740 N N . GLU A 1 92 ? -3.505 5.937 8.717 1.00 84.75 92 GLU A N 1
ATOM 741 C CA . GLU A 1 92 ? -4.934 5.721 8.490 1.00 84.75 92 GLU A CA 1
ATOM 742 C C . GLU A 1 92 ? -5.280 5.990 7.016 1.00 84.75 92 GLU A C 1
ATOM 744 O O . GLU A 1 92 ? -4.872 6.995 6.435 1.00 84.75 92 GLU A O 1
ATOM 749 N N . LEU A 1 93 ? -6.015 5.062 6.407 1.00 79.81 93 LEU A N 1
ATOM 750 C CA . LEU A 1 93 ? -6.554 5.199 5.062 1.00 79.81 93 LEU A CA 1
ATOM 751 C C . LEU A 1 93 ? -7.908 5.896 5.118 1.00 79.81 93 LEU A C 1
ATOM 753 O O . LEU A 1 93 ? -8.817 5.476 5.838 1.00 79.81 93 LEU A O 1
ATOM 757 N N . GLU A 1 94 ? -8.078 6.902 4.272 1.00 78.75 94 GLU A N 1
ATOM 758 C CA . GLU A 1 94 ? -9.359 7.559 4.078 1.00 78.75 94 GLU A CA 1
ATOM 759 C C . GLU A 1 94 ? -10.229 6.734 3.124 1.00 78.75 94 GLU A C 1
ATOM 761 O O . GLU A 1 94 ? -9.784 6.248 2.076 1.00 78.75 94 GLU A O 1
ATOM 766 N N . LYS A 1 95 ? -11.505 6.574 3.479 1.00 68.06 95 LYS A N 1
ATOM 767 C CA . LYS A 1 95 ? -12.492 5.958 2.594 1.00 68.06 95 LYS A CA 1
ATOM 768 C C . LYS A 1 95 ? -12.964 7.013 1.593 1.00 68.06 95 LYS A C 1
ATOM 770 O O . LYS A 1 95 ? -13.705 7.918 1.965 1.00 68.06 95 LYS A O 1
ATOM 775 N N . GLY A 1 96 ? -12.515 6.884 0.347 1.00 58.38 96 GLY A N 1
ATOM 776 C CA . GLY A 1 96 ? -12.903 7.736 -0.780 1.00 58.38 96 GLY A CA 1
ATOM 777 C C . GLY A 1 96 ? -13.893 7.095 -1.736 1.00 58.38 96 GLY A C 1
ATOM 778 O O . GLY A 1 96 ? -14.100 5.853 -1.681 1.00 58.38 96 GLY A O 1
#

Foldseek 3Di:
DWWDWDDDPDWKIWIWDWDDDCWTFIDIDMDPDPDTLGGTWHWDDDPQKIWTARDDDDPPRRVFVIKIWHDDPPWIWMAGDDPDDDPVDTHTIDDD

Sequence (96 aa):
MLKQKLPLRGMASISYSFKRGNEAILETNTYHEPIRCNGKYLVRENNNMFELSYNDKEDNCTSSGVFYIKKEGAKYYIKGIGSEATIQEWLELEKG